Protein AF-X1TPS2-F1 (afdb_monomer)

Foldseek 3Di:
DWDDDPVDIDDDDDPPAAEDEDEDPAQDAWDDDVVNLVVVQDQHKYKYWHGVVDPDIDIWIWGHDRSDTDTDDPVVPPD

Structure (mmCIF, N/CA/C/O backbone):
data_AF-X1TPS2-F1
#
_entry.id   AF-X1TPS2-F1
#
loop_
_atom_site.group_PDB
_atom_site.id
_atom_site.type_symbol
_atom_site.label_atom_id
_atom_site.label_alt_id
_atom_site.label_comp_id
_atom_site.label_asym_id
_atom_site.label_entity_id
_atom_site.label_seq_id
_atom_site.pdbx_PDB_ins_code
_atom_site.Cartn_x
_atom_site.Cartn_y
_atom_site.Cartn_z
_atom_site.occupancy
_atom_site.B_iso_or_equiv
_atom_site.auth_seq_id
_atom_site.auth_comp_id
_atom_site.auth_asym_id
_atom_site.auth_atom_id
_atom_site.pdbx_PDB_model_num
ATOM 1 N N . SER A 1 1 ? -7.828 16.763 4.290 1.00 76.62 1 SER A N 1
ATOM 2 C CA . SER A 1 1 ? -6.742 17.736 4.030 1.00 76.62 1 SER A CA 1
ATOM 3 C C . SER A 1 1 ? -5.389 17.017 4.029 1.00 76.62 1 SER A C 1
ATOM 5 O O . SER A 1 1 ? -5.365 15.832 4.342 1.00 76.62 1 SER A O 1
ATOM 7 N N . GLN A 1 2 ? -4.285 17.658 3.622 1.00 83.19 2 GLN A N 1
ATOM 8 C CA . GLN A 1 2 ? -2.939 17.065 3.724 1.00 83.19 2 GLN A CA 1
ATOM 9 C C . GLN A 1 2 ? -1.965 18.035 4.395 1.00 83.19 2 GLN A C 1
ATOM 11 O O . GLN A 1 2 ? -2.013 19.238 4.135 1.00 83.19 2 GLN A O 1
ATOM 16 N N . SER A 1 3 ? -1.086 17.499 5.237 1.00 88.19 3 SER A N 1
ATOM 17 C CA . SER A 1 3 ? 0.031 18.206 5.866 1.00 88.19 3 SER A CA 1
ATOM 18 C C . SER A 1 3 ? 1.337 17.617 5.346 1.00 88.19 3 SER A C 1
ATOM 20 O O . SER A 1 3 ? 1.454 16.400 5.239 1.00 88.19 3 SER A O 1
ATOM 22 N N . GLN A 1 4 ? 2.309 18.457 4.993 1.00 88.69 4 GLN A N 1
ATOM 23 C CA . GLN A 1 4 ? 3.556 18.017 4.363 1.00 88.69 4 GLN A CA 1
ATOM 24 C C . GLN A 1 4 ? 4.768 18.562 5.114 1.00 88.69 4 GLN A C 1
ATOM 26 O O . GLN A 1 4 ? 4.806 19.729 5.506 1.00 88.69 4 GLN A O 1
ATOM 31 N N . THR A 1 5 ? 5.780 17.717 5.261 1.00 88.19 5 THR A N 1
ATOM 32 C CA . THR A 1 5 ? 7.150 18.095 5.605 1.00 88.19 5 THR A CA 1
ATOM 33 C C . THR A 1 5 ? 8.072 17.745 4.435 1.00 88.19 5 THR A C 1
ATOM 35 O O . THR A 1 5 ? 7.638 17.172 3.438 1.00 88.19 5 THR A O 1
ATOM 38 N N . ALA A 1 6 ? 9.364 18.059 4.544 1.00 86.06 6 ALA A N 1
ATOM 39 C CA . ALA A 1 6 ? 10.335 17.689 3.514 1.00 86.06 6 ALA A CA 1
AT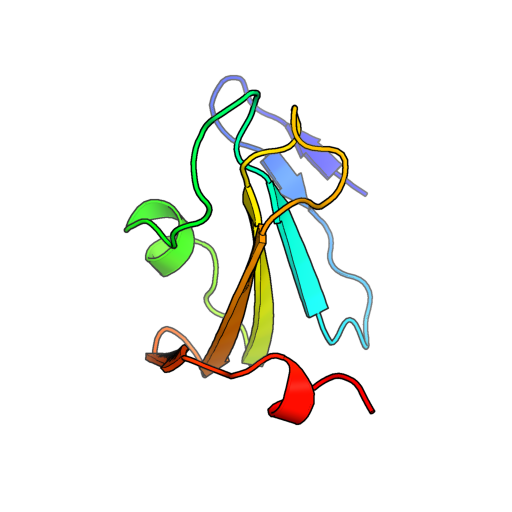OM 40 C C . ALA A 1 6 ? 10.473 16.164 3.315 1.00 86.06 6 ALA A C 1
ATOM 42 O O . ALA A 1 6 ? 10.936 15.740 2.260 1.00 86.06 6 ALA A O 1
ATOM 43 N N . ALA A 1 7 ? 10.106 15.357 4.318 1.00 81.75 7 ALA A N 1
ATOM 44 C CA . ALA A 1 7 ? 10.331 13.909 4.322 1.00 81.75 7 ALA A CA 1
ATOM 45 C C . ALA A 1 7 ? 9.063 13.075 4.562 1.00 81.75 7 ALA A C 1
ATOM 47 O O . ALA A 1 7 ? 9.131 11.852 4.509 1.00 81.75 7 ALA A O 1
ATOM 48 N N . SER A 1 8 ? 7.921 13.701 4.841 1.00 80.12 8 SER A N 1
ATOM 49 C CA . SER A 1 8 ? 6.676 12.988 5.122 1.00 80.12 8 SER A CA 1
ATOM 50 C C . SER A 1 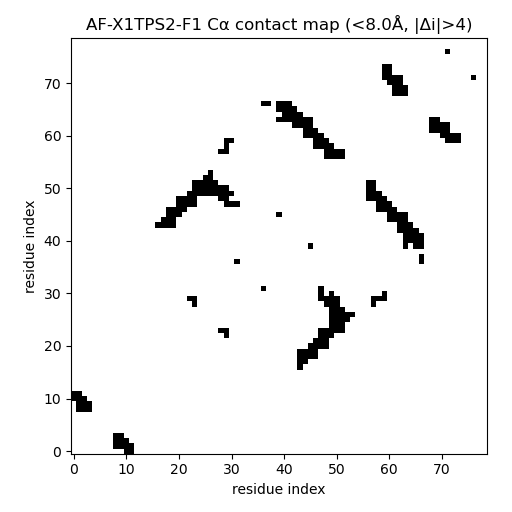8 ? 5.460 13.776 4.670 1.00 80.12 8 SER A C 1
ATOM 52 O O . SER A 1 8 ? 5.462 15.009 4.648 1.00 80.12 8 SER A O 1
ATOM 54 N N . VAL A 1 9 ? 4.396 13.052 4.347 1.00 83.12 9 VAL A N 1
ATOM 55 C CA . VAL A 1 9 ? 3.077 13.621 4.094 1.00 83.12 9 VAL A CA 1
ATOM 56 C C . VAL A 1 9 ? 2.080 12.885 4.975 1.00 83.12 9 VAL A C 1
ATOM 58 O O . VAL A 1 9 ? 2.083 11.662 5.024 1.00 83.12 9 VAL A O 1
ATOM 61 N N . THR A 1 10 ? 1.234 13.629 5.679 1.00 84.31 10 THR A N 1
ATOM 62 C CA . THR A 1 10 ? 0.132 13.082 6.470 1.00 84.31 10 THR A CA 1
ATOM 63 C C . THR A 1 10 ? -1.179 13.483 5.822 1.00 84.31 10 THR A C 1
ATOM 65 O O . THR A 1 10 ? -1.437 14.671 5.600 1.00 84.31 10 THR A O 1
ATOM 68 N N . TYR A 1 11 ? -2.019 12.494 5.546 1.00 81.69 11 TYR A N 1
ATOM 69 C CA . TYR A 1 11 ? -3.350 12.698 4.999 1.00 81.69 11 TYR A CA 1
ATOM 70 C C . TYR A 1 11 ? -4.385 12.597 6.112 1.00 81.69 11 TYR A C 1
ATOM 72 O O . TYR A 1 11 ? -4.323 11.723 6.972 1.00 81.69 11 TYR A O 1
ATOM 80 N N . GLU A 1 12 ? -5.353 13.501 6.093 1.00 84.56 12 GLU A N 1
ATOM 81 C CA . GLU A 1 12 ? -6.568 13.337 6.876 1.00 84.56 12 GLU A CA 1
ATOM 82 C C . GLU A 1 12 ? -7.504 12.398 6.115 1.00 84.56 12 GLU A C 1
ATOM 84 O O . GLU A 1 12 ? -8.009 12.741 5.040 1.00 84.56 12 GLU A O 1
ATOM 89 N N . THR A 1 13 ? -7.726 11.218 6.680 1.00 82.12 13 THR A N 1
ATOM 90 C CA . THR A 1 13 ? -8.656 10.225 6.152 1.00 82.12 13 THR A CA 1
ATOM 91 C C . THR A 1 13 ? -10.082 10.573 6.569 1.00 82.12 13 THR A C 1
ATOM 93 O O . THR A 1 13 ? -10.355 10.844 7.739 1.00 82.12 13 THR A O 1
ATOM 96 N N . LEU A 1 14 ? -11.010 10.576 5.611 1.00 85.88 14 LEU A N 1
ATOM 97 C CA . LEU A 1 14 ? -12.415 10.853 5.899 1.00 85.88 14 LEU A CA 1
ATOM 98 C C . LEU A 1 14 ? -13.057 9.683 6.666 1.00 85.88 14 LEU A C 1
ATOM 100 O O . LEU A 1 14 ? -12.695 8.523 6.446 1.00 85.88 14 LEU A O 1
ATOM 104 N N . PRO A 1 15 ? -14.055 9.948 7.530 1.00 85.94 15 PRO A N 1
ATOM 105 C CA . PRO A 1 15 ? -14.851 8.885 8.128 1.00 85.94 15 PRO A CA 1
ATOM 106 C C . PRO A 1 15 ? -15.476 7.996 7.046 1.00 85.94 15 PRO A C 1
ATOM 108 O O . PRO A 1 15 ? -16.115 8.494 6.120 1.00 85.94 15 PRO A O 1
ATOM 111 N N . GLY A 1 16 ? -15.306 6.680 7.174 1.00 87.19 16 GLY A N 1
ATOM 112 C CA . GLY A 1 16 ? -15.822 5.709 6.206 1.00 87.19 16 GLY A CA 1
ATOM 113 C C . GLY A 1 16 ? -14.908 5.436 5.009 1.00 87.19 16 GLY A C 1
ATOM 114 O O . GLY A 1 16 ? -15.322 4.705 4.114 1.00 87.19 16 GLY A O 1
ATOM 115 N N . THR A 1 17 ? -13.678 5.965 4.976 1.00 90.44 17 THR A N 1
ATOM 116 C CA . THR A 1 17 ? -12.665 5.468 4.034 1.00 90.44 17 THR A CA 1
ATOM 117 C C . THR A 1 17 ? -12.414 3.983 4.287 1.00 90.44 17 THR A C 1
ATOM 119 O O . THR A 1 17 ? -12.109 3.579 5.406 1.00 90.44 17 THR A O 1
ATOM 122 N N . VAL A 1 18 ? -12.549 3.177 3.233 1.00 93.38 18 VAL A N 1
ATOM 123 C CA . VAL A 1 18 ? -12.366 1.716 3.280 1.00 93.38 18 VAL A CA 1
ATOM 124 C C . VAL A 1 18 ? -11.110 1.241 2.554 1.00 93.38 18 VAL A C 1
ATOM 126 O O . VAL A 1 18 ? -10.708 0.097 2.743 1.00 93.38 18 VAL A O 1
ATOM 129 N N . LEU A 1 19 ? -10.515 2.098 1.720 1.00 94.69 19 LEU A N 1
ATOM 130 C CA . LEU A 1 19 ? -9.368 1.783 0.878 1.00 94.69 19 LEU A CA 1
ATOM 131 C C . LEU A 1 19 ? -8.440 2.995 0.784 1.00 94.69 19 LEU A C 1
ATOM 133 O O . LEU A 1 19 ? -8.884 4.078 0.400 1.00 94.69 19 LEU A O 1
ATOM 137 N N . ASP A 1 20 ? -7.167 2.777 1.093 1.00 94.06 20 ASP A N 1
ATOM 138 C CA . ASP A 1 20 ? -6.075 3.710 0.826 1.00 94.06 20 ASP A CA 1
ATOM 139 C C . ASP A 1 20 ? -5.203 3.171 -0.318 1.00 94.06 20 ASP A C 1
ATOM 141 O O . ASP A 1 20 ? -4.977 1.962 -0.427 1.00 94.06 20 ASP A O 1
ATOM 145 N N . ILE A 1 21 ? -4.767 4.058 -1.211 1.00 94.44 21 ILE A N 1
ATOM 146 C CA . ILE A 1 21 ? -4.031 3.695 -2.423 1.00 94.44 21 ILE A CA 1
ATOM 147 C C . ILE A 1 21 ? -2.842 4.627 -2.598 1.00 94.44 21 ILE A C 1
ATOM 149 O O . ILE A 1 21 ? -3.005 5.840 -2.734 1.00 94.44 21 ILE A O 1
ATOM 153 N N . HIS A 1 22 ? -1.657 4.041 -2.736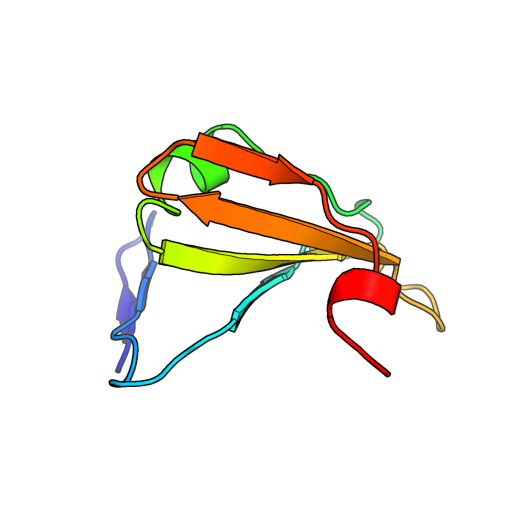 1.00 94.25 22 HIS A N 1
ATOM 154 C CA . HIS A 1 22 ? -0.469 4.752 -3.186 1.00 94.25 22 HIS A CA 1
ATOM 155 C C . HIS A 1 22 ? 0.131 4.086 -4.432 1.00 94.25 22 HIS A C 1
ATOM 157 O O . HIS A 1 22 ? -0.342 3.055 -4.922 1.00 94.25 22 HIS A O 1
ATOM 163 N N . SER A 1 23 ? 1.161 4.707 -5.010 1.00 95.31 23 SER A N 1
ATOM 164 C CA . SER A 1 23 ? 1.777 4.196 -6.234 1.00 95.31 23 SER A CA 1
ATOM 165 C C . SER A 1 23 ? 3.290 4.321 -6.246 1.00 95.31 23 SER A C 1
ATOM 167 O O . SER A 1 23 ? 3.838 5.321 -5.782 1.00 95.31 23 SER A O 1
ATOM 169 N N . HIS A 1 24 ? 3.954 3.363 -6.884 1.00 95.44 24 HIS A N 1
ATOM 170 C CA . HIS A 1 24 ? 5.367 3.446 -7.213 1.00 95.44 24 HIS A CA 1
ATOM 171 C C . HIS A 1 24 ? 5.584 4.124 -8.564 1.00 95.44 24 HIS A C 1
ATOM 173 O O . HIS A 1 24 ? 4.922 3.839 -9.564 1.00 95.44 24 HIS A O 1
ATOM 179 N N . THR A 1 25 ? 6.544 5.043 -8.599 1.00 92.62 25 THR A N 1
ATOM 180 C CA . THR A 1 25 ? 6.775 5.895 -9.766 1.00 92.62 25 THR A CA 1
ATOM 181 C C . THR A 1 25 ? 7.385 5.127 -10.946 1.00 92.62 25 THR A C 1
ATOM 183 O O . THR A 1 25 ? 8.184 4.200 -10.801 1.00 92.62 25 THR A O 1
ATOM 186 N N . GLY A 1 26 ? 7.032 5.541 -12.166 1.00 91.44 26 GLY A N 1
ATOM 187 C CA . GLY A 1 26 ? 7.652 5.040 -13.392 1.00 91.44 26 GLY A CA 1
ATOM 188 C C . GLY A 1 26 ? 7.379 3.557 -13.675 1.00 91.44 26 GLY A C 1
ATOM 189 O O . GLY A 1 26 ? 6.234 3.146 -13.830 1.00 91.44 26 GLY A O 1
ATOM 190 N N . GLY A 1 27 ? 8.450 2.780 -13.856 1.00 93.00 27 GLY A N 1
ATOM 191 C CA . GLY A 1 27 ? 8.400 1.347 -14.184 1.00 93.00 27 GLY A CA 1
ATOM 192 C C . GLY A 1 27 ? 8.635 0.431 -12.982 1.00 93.00 27 GLY A C 1
ATOM 193 O O . GLY A 1 27 ? 9.047 -0.705 -13.174 1.00 93.00 27 GLY A O 1
ATOM 194 N N . MET A 1 28 ? 8.476 0.943 -11.760 1.00 95.94 28 MET A N 1
ATOM 195 C CA . MET A 1 28 ? 8.697 0.167 -10.542 1.00 95.94 28 MET A CA 1
ATOM 196 C C . MET A 1 28 ? 7.514 -0.772 -10.280 1.00 95.94 28 MET A C 1
ATOM 198 O O . MET A 1 28 ? 6.375 -0.298 -10.305 1.00 95.94 28 MET A O 1
ATOM 202 N N . PRO A 1 29 ? 7.739 -2.069 -10.004 1.00 96.31 29 PRO A N 1
ATOM 203 C CA . PRO A 1 29 ? 6.655 -2.982 -9.669 1.00 96.31 29 PRO A CA 1
ATOM 204 C C . PRO A 1 29 ? 5.999 -2.605 -8.328 1.00 96.31 29 PRO A C 1
ATOM 206 O O . PRO A 1 29 ? 6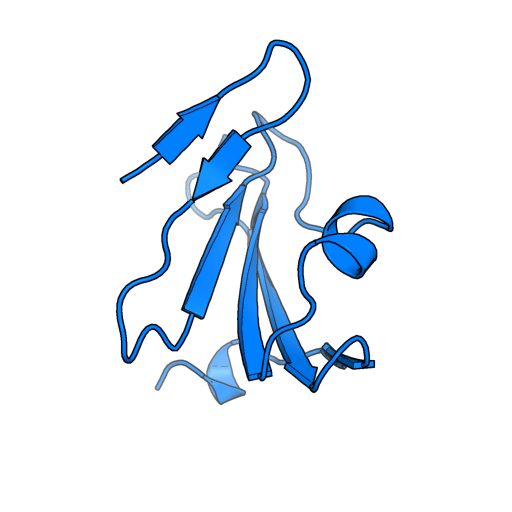.667 -2.046 -7.444 1.00 96.31 29 PRO A O 1
ATOM 209 N N . PRO A 1 30 ? 4.699 -2.902 -8.164 1.00 97.19 30 PRO A N 1
ATOM 210 C CA . PRO A 1 30 ? 4.036 -2.752 -6.875 1.00 97.19 30 PRO A CA 1
ATOM 211 C C . PRO A 1 30 ? 4.658 -3.720 -5.867 1.00 97.19 30 PRO A C 1
ATOM 213 O O . PRO A 1 30 ? 5.006 -4.839 -6.231 1.00 97.19 30 PRO A O 1
ATOM 216 N N . HIS A 1 31 ? 4.843 -3.256 -4.639 1.00 97.00 31 HIS A N 1
ATOM 217 C CA . HIS A 1 31 ? 5.162 -4.083 -3.479 1.00 97.00 31 HIS A CA 1
ATOM 218 C C . HIS A 1 31 ? 4.915 -3.256 -2.220 1.00 97.00 31 HIS A C 1
ATOM 220 O O . HIS A 1 31 ? 5.080 -2.040 -2.259 1.00 97.00 31 HIS A O 1
ATOM 226 N N . PHE A 1 32 ? 4.565 -3.907 -1.117 1.00 97.75 32 PHE A N 1
ATOM 227 C CA . PHE A 1 32 ? 4.542 -3.253 0.189 1.00 97.75 32 PHE A CA 1
ATOM 228 C C . PHE A 1 32 ? 5.936 -3.289 0.821 1.00 97.75 32 PHE A C 1
ATOM 230 O O . PHE A 1 32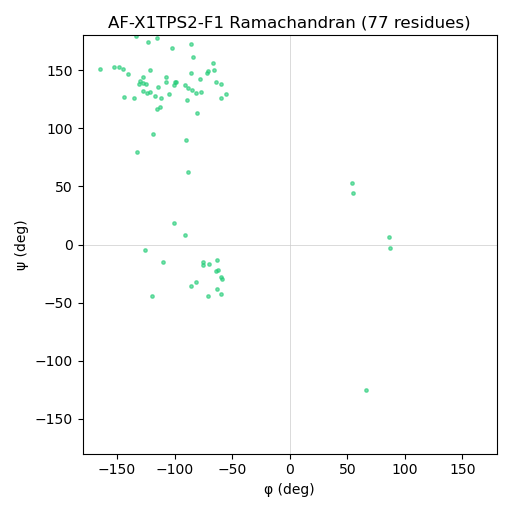 ? 6.616 -4.320 0.813 1.00 97.75 32 PHE A O 1
ATOM 237 N N . SER A 1 33 ? 6.374 -2.149 1.336 1.00 95.62 33 SER A N 1
ATOM 238 C CA . SER A 1 33 ? 7.647 -1.944 2.016 1.00 95.62 33 SER A CA 1
ATOM 239 C C . SER A 1 33 ? 7.469 -1.895 3.535 1.00 95.62 33 SER A C 1
ATOM 241 O O . SER A 1 33 ? 6.366 -1.747 4.054 1.00 95.62 33 SER A O 1
ATOM 243 N N . GLY A 1 34 ? 8.582 -1.936 4.271 1.00 96.69 34 GLY A N 1
ATOM 244 C CA . GLY A 1 34 ? 8.545 -1.750 5.724 1.00 96.69 34 GLY A CA 1
ATOM 245 C C . GLY A 1 34 ? 8.066 -0.357 6.159 1.00 96.69 34 GLY A C 1
ATOM 246 O O . GLY A 1 34 ? 7.594 -0.213 7.278 1.00 96.69 34 GLY A O 1
ATOM 247 N N . ILE A 1 35 ? 8.170 0.668 5.302 1.00 94.06 35 ILE A N 1
ATOM 248 C CA . ILE A 1 35 ? 7.609 1.999 5.598 1.00 94.06 35 ILE A CA 1
ATOM 249 C C . ILE A 1 35 ? 6.083 1.928 5.534 1.00 94.06 35 ILE A C 1
ATOM 251 O O . ILE A 1 35 ? 5.422 2.380 6.464 1.00 94.06 35 ILE A O 1
ATOM 255 N N . ASP A 1 36 ? 5.539 1.265 4.511 1.00 95.62 36 ASP A N 1
ATOM 256 C CA . ASP A 1 36 ? 4.096 1.030 4.402 1.00 95.62 36 ASP A CA 1
ATOM 257 C C . ASP A 1 36 ? 3.599 0.235 5.614 1.00 95.62 36 ASP A C 1
ATOM 259 O O . ASP A 1 36 ? 2.602 0.591 6.229 1.00 95.62 36 ASP A O 1
ATOM 263 N N . ASP A 1 37 ? 4.345 -0.789 6.042 1.00 96.81 37 ASP A N 1
ATOM 264 C CA . ASP A 1 37 ? 4.023 -1.561 7.249 1.00 96.81 37 ASP A CA 1
ATOM 265 C C . ASP A 1 37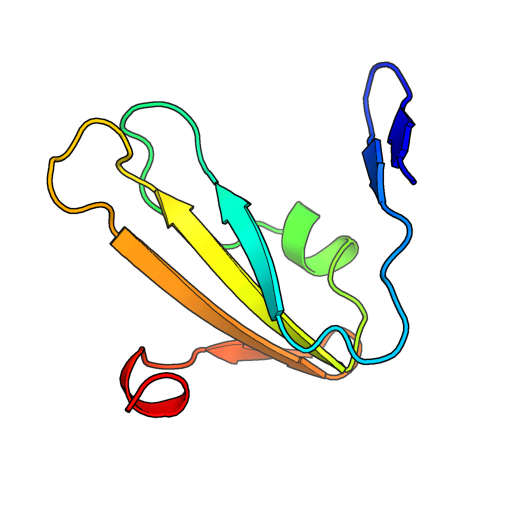 ? 3.989 -0.722 8.528 1.00 96.81 37 ASP A C 1
ATOM 267 O O . ASP A 1 37 ? 3.293 -1.101 9.467 1.00 96.81 37 ASP A O 1
ATOM 271 N N . HIS A 1 38 ? 4.739 0.379 8.598 1.00 94.81 38 HIS A N 1
ATOM 272 C CA . HIS A 1 38 ? 4.745 1.291 9.741 1.00 94.81 38 HIS A CA 1
ATOM 273 C C . HIS A 1 38 ? 3.635 2.343 9.660 1.00 94.81 38 HIS A C 1
ATOM 275 O O . HIS A 1 38 ? 3.049 2.676 10.691 1.00 94.81 38 HIS A O 1
ATOM 281 N N . ASP A 1 39 ? 3.307 2.824 8.463 1.00 91.62 39 ASP A N 1
ATOM 282 C CA . ASP A 1 39 ? 2.296 3.865 8.258 1.00 91.62 39 ASP A CA 1
ATOM 283 C C . ASP A 1 39 ? 0.862 3.289 8.263 1.00 91.62 39 ASP A C 1
ATOM 285 O O . ASP A 1 39 ? -0.082 3.916 8.753 1.00 91.62 39 ASP A O 1
ATOM 289 N N . GLU A 1 40 ? 0.683 2.051 7.797 1.00 93.88 40 GLU A N 1
ATOM 290 C CA . GLU A 1 40 ? -0.618 1.413 7.564 1.00 93.88 40 GLU A CA 1
ATOM 291 C C . GLU A 1 40 ? -1.174 0.680 8.810 1.00 93.88 40 GLU A C 1
ATOM 293 O O . GLU A 1 40 ? -1.389 -0.532 8.820 1.00 93.88 40 GLU A O 1
ATOM 298 N N . GLN A 1 41 ? -1.430 1.417 9.899 1.00 93.56 41 GLN A N 1
ATOM 299 C CA . GLN A 1 41 ? -1.866 0.850 11.196 1.00 93.56 41 GLN A CA 1
ATOM 300 C C . GLN A 1 41 ? -3.393 0.740 11.394 1.00 93.56 41 GLN A C 1
ATOM 302 O O . GLN A 1 41 ? -3.864 0.473 12.503 1.00 93.56 41 GLN A O 1
ATOM 307 N N . GLY A 1 42 ? -4.196 0.990 10.362 1.00 91.38 42 GLY A N 1
ATOM 308 C CA . GLY A 1 42 ? -5.658 0.994 10.455 1.00 91.38 42 GLY A CA 1
ATOM 309 C C . GLY A 1 42 ? -6.298 -0.386 10.280 1.00 91.38 42 GLY A C 1
ATOM 310 O O . GLY A 1 42 ? -5.645 -1.359 9.906 1.00 91.38 42 GLY A O 1
ATOM 311 N N . PHE A 1 43 ? -7.614 -0.457 10.509 1.00 94.00 43 PHE A N 1
ATOM 312 C CA . PHE A 1 43 ? -8.450 -1.499 9.908 1.00 94.00 43 PHE A CA 1
ATOM 313 C C . PHE A 1 43 ? -8.966 -0.976 8.564 1.00 94.00 43 PHE A C 1
ATOM 315 O O . PHE A 1 43 ? -9.972 -0.269 8.514 1.00 94.00 43 PHE A O 1
ATOM 322 N N . CYS A 1 44 ? -8.208 -1.231 7.500 1.00 95.06 44 CYS A N 1
ATOM 323 C CA . CYS A 1 44 ? -8.404 -0.628 6.182 1.00 95.06 44 CYS A CA 1
ATOM 324 C C . CYS A 1 44 ? -7.878 -1.567 5.091 1.00 95.06 44 CYS A C 1
ATOM 326 O O . CYS A 1 44 ? -6.971 -2.367 5.337 1.00 95.06 44 CYS A O 1
ATOM 328 N N . LEU A 1 45 ? -8.431 -1.474 3.882 1.00 97.25 45 LEU A N 1
ATOM 329 C CA . LEU A 1 45 ? -7.777 -2.040 2.708 1.00 97.25 45 LEU A CA 1
ATOM 330 C C . LEU A 1 45 ? -6.654 -1.102 2.269 1.00 97.25 45 LEU A C 1
ATOM 332 O O . LEU A 1 45 ? -6.808 0.120 2.295 1.00 97.25 45 LEU A O 1
ATOM 336 N N . TYR A 1 46 ? -5.555 -1.688 1.820 1.00 97.25 46 TYR A N 1
ATOM 337 C CA . TYR A 1 46 ? -4.415 -0.971 1.270 1.00 97.25 46 TYR A CA 1
ATOM 338 C C . TYR A 1 46 ? -4.104 -1.513 -0.119 1.00 97.25 46 TYR A C 1
ATOM 340 O O . TYR A 1 46 ? -4.150 -2.728 -0.348 1.00 97.25 46 TYR A O 1
ATOM 348 N N . ALA A 1 47 ? -3.800 -0.612 -1.048 1.00 97.50 47 ALA A N 1
ATOM 349 C CA . ALA A 1 47 ? -3.380 -0.957 -2.394 1.00 97.50 47 ALA A CA 1
ATOM 350 C C . ALA A 1 47 ? -2.121 -0.192 -2.796 1.00 97.50 47 ALA A C 1
ATOM 352 O O . ALA A 1 47 ? -2.024 1.021 -2.609 1.00 97.50 47 ALA A O 1
ATOM 353 N N . VAL A 1 48 ? -1.205 -0.895 -3.454 1.00 97.75 48 VAL A N 1
ATOM 354 C CA . VAL A 1 48 ? -0.056 -0.284 -4.121 1.00 97.75 48 VAL A CA 1
ATOM 355 C C . VAL A 1 48 ? -0.134 -0.555 -5.615 1.00 97.75 48 VAL A C 1
ATOM 357 O O . VAL A 1 48 ? -0.299 -1.694 -6.063 1.00 97.75 48 VAL A O 1
ATOM 360 N N . VAL A 1 49 ? -0.030 0.514 -6.402 1.00 96.94 49 VAL A N 1
ATOM 361 C CA . VAL A 1 49 ? -0.034 0.451 -7.866 1.00 96.94 49 VAL A CA 1
ATOM 362 C C . VAL A 1 49 ? 1.378 0.665 -8.395 1.00 96.94 49 VAL A C 1
ATOM 364 O O . VAL A 1 49 ? 2.037 1.644 -8.057 1.00 96.94 49 VAL A O 1
ATOM 367 N N . GLY A 1 50 ? 1.845 -0.215 -9.272 1.00 96.94 50 GLY A N 1
ATOM 368 C CA . GLY A 1 50 ? 3.148 -0.085 -9.916 1.00 96.94 50 GLY A CA 1
ATOM 369 C C . GLY A 1 50 ? 3.092 -0.322 -11.419 1.00 96.94 50 GLY A C 1
ATOM 370 O O . GLY A 1 50 ? 2.045 -0.615 -12.001 1.00 96.94 50 GLY A O 1
ATOM 371 N N . ASN A 1 51 ? 4.254 -0.201 -12.055 1.00 95.94 51 ASN A N 1
ATOM 372 C CA . ASN A 1 51 ? 4.440 -0.275 -13.500 1.00 95.94 51 ASN A CA 1
ATOM 373 C C . ASN A 1 51 ? 3.549 0.722 -14.257 1.00 95.94 51 ASN A C 1
ATOM 375 O O . ASN A 1 51 ? 2.963 0.391 -15.285 1.00 95.94 51 ASN A O 1
ATOM 379 N N . LEU A 1 52 ? 3.471 1.961 -13.766 1.00 95.00 52 LEU A N 1
ATOM 380 C CA . LEU A 1 52 ? 2.607 3.022 -14.300 1.00 95.00 52 LEU A CA 1
ATOM 381 C C . LEU A 1 52 ? 2.934 3.444 -15.743 1.00 95.00 52 LEU A C 1
ATOM 383 O O . LEU A 1 52 ? 2.143 4.134 -16.378 1.00 95.00 52 LEU A O 1
ATOM 387 N N . ARG A 1 53 ? 4.096 3.049 -16.280 1.00 93.62 53 ARG A N 1
ATOM 388 C CA . ARG A 1 53 ? 4.429 3.223 -17.707 1.00 93.62 53 ARG A CA 1
ATOM 389 C C . ARG A 1 53 ? 3.704 2.236 -18.627 1.00 93.62 53 ARG A C 1
ATOM 391 O O . ARG A 1 53 ? 3.702 2.442 -19.838 1.00 93.62 53 ARG A O 1
ATOM 398 N N . ASN A 1 54 ? 3.120 1.175 -18.079 1.00 92.00 54 ASN A N 1
ATOM 399 C CA . ASN A 1 54 ? 2.377 0.187 -18.848 1.00 92.00 54 ASN A CA 1
ATOM 400 C C . ASN A 1 54 ? 0.926 0.643 -19.028 1.00 92.00 54 ASN A C 1
ATOM 402 O O . ASN A 1 54 ? 0.338 1.235 -18.129 1.00 92.00 54 ASN A O 1
ATOM 406 N N . LEU A 1 55 ? 0.317 0.281 -20.163 1.00 90.50 55 LEU A N 1
ATOM 407 C CA . LEU A 1 55 ? -1.119 0.501 -20.403 1.00 90.50 55 LEU A CA 1
ATOM 408 C C . LEU A 1 55 ? -2.000 -0.193 -19.352 1.00 90.50 55 LEU A C 1
ATOM 410 O O . LEU A 1 55 ? -3.093 0.277 -19.050 1.00 90.50 55 LEU A O 1
ATOM 414 N N . CYS A 1 56 ? -1.512 -1.303 -18.797 1.00 90.62 56 CYS A N 1
ATOM 415 C CA . CYS A 1 56 ? -2.148 -2.033 -17.709 1.00 90.62 56 CYS A CA 1
ATOM 416 C C . CYS A 1 56 ? -1.202 -2.037 -16.497 1.00 90.62 56 CYS A C 1
ATOM 418 O O . CYS A 1 56 ? -0.294 -2.876 -16.449 1.00 90.62 56 CYS A O 1
ATOM 420 N N . PRO A 1 57 ? -1.358 -1.100 -15.544 1.00 90.88 57 PRO A N 1
ATOM 421 C CA . PRO A 1 57 ? -0.580 -1.114 -14.313 1.00 90.88 57 PRO A CA 1
ATOM 422 C C . PRO A 1 57 ? -0.946 -2.330 -13.452 1.00 90.88 57 PRO A C 1
ATOM 424 O O . PRO A 1 57 ? -2.028 -2.912 -13.578 1.00 90.88 57 PRO A O 1
ATOM 427 N N . ILE A 1 58 ? -0.025 -2.733 -12.581 1.00 95.06 58 ILE A N 1
ATOM 428 C CA . ILE A 1 58 ? -0.219 -3.868 -11.670 1.00 95.06 58 ILE A CA 1
ATOM 429 C C . ILE A 1 58 ? -0.594 -3.318 -10.298 1.00 95.06 58 ILE A C 1
ATOM 431 O O . ILE A 1 58 ? -0.028 -2.319 -9.861 1.00 95.06 58 ILE A O 1
ATOM 435 N N . VAL A 1 59 ? -1.538 -3.981 -9.634 1.00 95.44 59 VAL A N 1
ATOM 436 C CA . VAL A 1 59 ? -2.015 -3.627 -8.295 1.00 95.44 59 VAL A CA 1
ATOM 437 C C . VAL A 1 59 ? -1.793 -4.815 -7.369 1.00 95.44 59 VAL A C 1
ATOM 439 O O . VAL A 1 59 ? -2.184 -5.932 -7.724 1.00 95.44 59 VAL A O 1
ATOM 442 N N . GLU A 1 60 ? -1.206 -4.558 -6.204 1.00 97.56 60 GLU A N 1
ATOM 443 C CA . GLU A 1 60 ? -1.213 -5.469 -5.057 1.00 97.56 60 GLU A CA 1
ATOM 444 C C . GLU A 1 60 ? -2.143 -4.930 -3.973 1.00 97.56 60 GLU A C 1
ATOM 446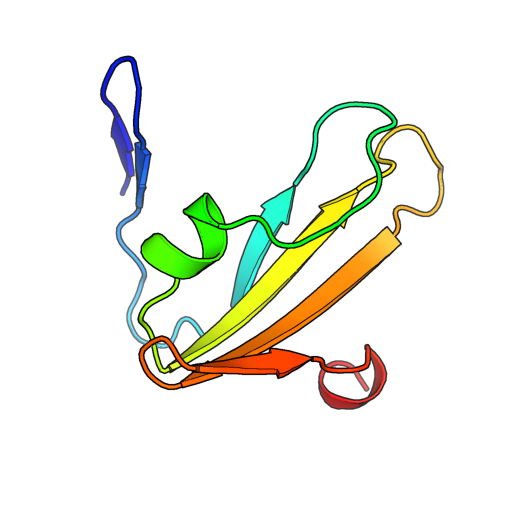 O O . GLU A 1 60 ? -2.260 -3.717 -3.794 1.00 97.56 60 GLU A O 1
ATOM 451 N N . LEU A 1 61 ? -2.825 -5.841 -3.278 1.00 98.19 61 LEU A N 1
ATOM 452 C CA . LEU A 1 61 ? -3.838 -5.535 -2.274 1.00 98.19 61 LEU A CA 1
ATOM 453 C C . LEU A 1 61 ? -3.524 -6.269 -0.976 1.00 98.19 61 LEU A C 1
ATOM 455 O O . LEU A 1 61 ? -3.090 -7.424 -0.990 1.00 98.19 61 LEU A O 1
ATOM 459 N N . ARG A 1 62 ? -3.819 -5.622 0.149 1.00 98.25 62 ARG A N 1
ATOM 460 C CA . ARG A 1 62 ? -3.828 -6.263 1.463 1.00 98.25 62 ARG A CA 1
ATOM 461 C C . ARG A 1 62 ? -4.915 -5.690 2.359 1.00 98.25 62 ARG A C 1
ATOM 463 O O . ARG A 1 62 ? -5.279 -4.523 2.242 1.00 98.25 62 ARG A O 1
ATOM 470 N N . LEU A 1 63 ? -5.408 -6.513 3.275 1.00 97.94 63 LEU A N 1
ATOM 471 C CA . LEU A 1 63 ? -6.179 -6.056 4.425 1.00 97.94 63 LEU A CA 1
ATOM 472 C C . LEU A 1 63 ? -5.213 -5.767 5.571 1.00 97.94 63 LEU A C 1
ATOM 474 O O . LEU A 1 63 ? -4.460 -6.657 5.972 1.00 97.94 63 LEU A O 1
ATOM 478 N N . GLY A 1 64 ? -5.258 -4.551 6.107 1.00 97.38 64 GLY A N 1
ATOM 479 C CA . 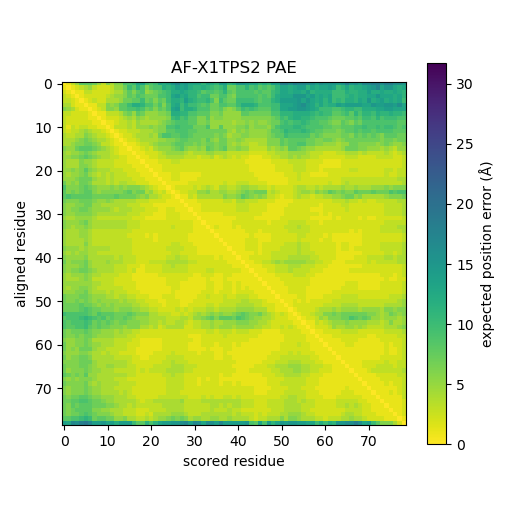GLY A 1 64 ? -4.612 -4.215 7.368 1.00 97.38 64 GLY A CA 1
ATOM 480 C C . GLY A 1 64 ? -5.561 -4.409 8.544 1.00 97.38 64 GLY A C 1
ATOM 481 O O . GLY A 1 64 ? -6.738 -4.050 8.485 1.00 97.38 64 GLY A O 1
ATOM 482 N N . ILE A 1 65 ? -5.040 -4.994 9.617 1.00 96.44 65 ILE A N 1
ATOM 483 C CA . ILE A 1 65 ? -5.718 -5.190 10.896 1.00 96.44 65 ILE A CA 1
ATOM 484 C C . ILE A 1 65 ? -4.750 -4.747 11.992 1.00 96.44 65 ILE A C 1
ATOM 486 O O . ILE A 1 65 ? -4.086 -5.573 12.613 1.00 96.44 65 ILE A O 1
ATOM 490 N N . TYR A 1 66 ? -4.646 -3.435 12.210 1.00 95.06 66 TYR A N 1
ATOM 491 C CA . TYR A 1 66 ? -3.845 -2.857 13.298 1.00 95.06 66 TYR A CA 1
ATOM 492 C C . TYR A 1 66 ? -2.378 -3.334 13.306 1.00 95.06 66 TYR A C 1
ATOM 494 O O . TYR A 1 66 ? -1.893 -3.865 14.307 1.00 95.06 66 TYR A O 1
ATOM 502 N N . GLY A 1 67 ? -1.694 -3.188 12.166 1.00 94.81 67 GLY A N 1
ATOM 503 C CA . GLY A 1 67 ? -0.288 -3.582 11.981 1.00 94.81 67 GLY A CA 1
ATOM 504 C C . GLY A 1 67 ? -0.072 -5.042 11.561 1.00 94.81 67 GLY A C 1
ATOM 505 O O . GLY A 1 67 ? 1.058 -5.449 11.303 1.00 94.81 67 GLY A O 1
ATOM 506 N N . TYR A 1 68 ? -1.141 -5.838 11.457 1.00 97.38 68 TYR A N 1
ATOM 507 C CA . TYR A 1 68 ? -1.113 -7.148 10.805 1.00 97.38 68 TYR A CA 1
ATOM 508 C C . TYR A 1 68 ? -1.645 -7.038 9.382 1.00 97.38 68 TYR A C 1
ATOM 510 O O . TYR A 1 68 ? -2.652 -6.371 9.148 1.00 97.38 68 TYR A O 1
ATOM 518 N N . PHE A 1 69 ? -1.012 -7.742 8.446 1.00 98.19 69 PHE A N 1
ATOM 519 C CA . PHE A 1 69 ? -1.344 -7.647 7.029 1.00 98.19 69 PHE A CA 1
ATOM 520 C C . PHE A 1 69 ? -1.686 -9.009 6.436 1.00 98.19 69 PHE A C 1
ATOM 522 O O . PHE A 1 69 ? -0.937 -9.975 6.585 1.00 98.19 69 PHE A O 1
ATOM 529 N N . MET A 1 70 ? -2.811 -9.069 5.726 1.00 97.94 70 MET A N 1
ATOM 530 C CA . MET A 1 70 ? -3.230 -10.237 4.960 1.00 97.94 70 MET A CA 1
ATOM 531 C C . MET A 1 70 ? -3.244 -9.889 3.467 1.00 97.94 70 MET A C 1
ATOM 533 O O . MET A 1 70 ? -4.035 -9.032 3.070 1.00 97.94 70 MET A O 1
ATOM 537 N N . PRO A 1 71 ? -2.413 -10.537 2.628 1.00 97.75 71 PRO A N 1
ATOM 538 C CA . PRO A 1 71 ? -2.468 -10.355 1.181 1.00 97.75 71 PRO A CA 1
ATOM 539 C C . PRO A 1 71 ? -3.839 -10.749 0.632 1.00 97.75 71 PRO A C 1
ATOM 541 O O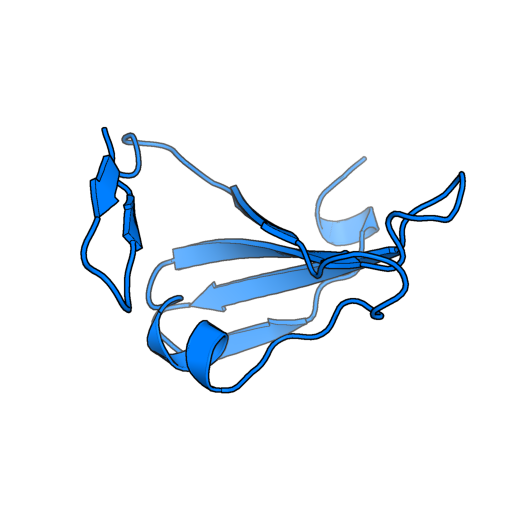 . PRO A 1 71 ? -4.391 -11.779 1.025 1.00 97.75 71 PRO A O 1
ATOM 544 N N . LEU A 1 72 ? -4.357 -9.952 -0.299 1.00 97.50 72 LEU A N 1
ATOM 545 C CA . LEU A 1 72 ? -5.634 -10.191 -0.963 1.00 97.50 72 LEU A CA 1
ATOM 546 C C . LEU A 1 72 ? -5.450 -10.299 -2.471 1.00 97.50 72 LEU A C 1
ATOM 548 O O . LEU A 1 72 ? -4.573 -9.670 -3.070 1.00 97.50 72 LEU A O 1
ATOM 552 N N . LYS A 1 73 ? -6.322 -11.080 -3.100 1.00 95.44 73 LYS A N 1
ATOM 553 C CA . LYS A 1 73 ? -6.504 -11.058 -4.545 1.00 95.44 73 LYS A CA 1
ATOM 554 C C . LYS A 1 73 ? -7.474 -9.944 -4.921 1.00 95.44 73 LYS A C 1
ATOM 556 O O . LYS A 1 73 ? -8.250 -9.453 -4.107 1.00 95.44 73 LYS A O 1
ATOM 561 N N . LYS A 1 74 ? -7.449 -9.550 -6.191 1.00 91.00 74 LYS A N 1
ATOM 562 C CA . LYS A 1 74 ? -8.307 -8.474 -6.711 1.00 91.00 74 LYS A CA 1
ATOM 563 C C . LYS A 1 74 ? -9.777 -8.857 -6.609 1.00 91.00 74 LYS A C 1
ATOM 565 O O . LYS A 1 74 ? -10.605 -8.029 -6.255 1.00 91.00 74 LYS A O 1
ATOM 570 N N . GLU A 1 75 ? -10.053 -10.129 -6.861 1.00 94.00 75 GLU A N 1
ATOM 571 C CA . GLU A 1 75 ? -11.381 -10.730 -6.845 1.00 94.00 75 GLU A CA 1
ATOM 572 C C . GLU A 1 75 ? -11.964 -10.829 -5.425 1.00 94.00 75 GLU A C 1
ATOM 574 O O . GLU A 1 75 ? -13.172 -10.982 -5.277 1.00 94.00 75 GLU A O 1
ATOM 579 N N . ASP A 1 76 ? -11.133 -10.705 -4.381 1.00 93.94 76 ASP A N 1
ATOM 580 C CA . ASP A 1 76 ? -11.602 -10.648 -2.990 1.00 93.94 76 ASP A CA 1
ATOM 581 C C . ASP A 1 76 ? -12.231 -9.278 -2.652 1.00 93.94 76 ASP A C 1
ATOM 583 O O . ASP A 1 76 ? -12.944 -9.156 -1.657 1.00 93.94 76 ASP A O 1
ATOM 587 N N . VAL A 1 77 ? -11.964 -8.242 -3.463 1.00 91.81 77 VAL A N 1
ATOM 588 C CA . VAL A 1 77 ? -12.372 -6.846 -3.211 1.00 91.81 77 VAL A CA 1
ATOM 589 C C . VAL A 1 77 ? -13.289 -6.302 -4.308 1.00 91.81 77 VAL A C 1
ATOM 591 O O . VAL A 1 77 ? -14.284 -5.642 -4.011 1.00 91.81 77 VAL A O 1
ATOM 594 N N . PHE A 1 78 ? -12.952 -6.552 -5.573 1.00 88.00 78 PHE A N 1
ATOM 595 C CA . PHE A 1 78 ? -13.640 -6.000 -6.735 1.00 88.00 78 PHE A CA 1
ATOM 596 C C . PHE A 1 78 ? -14.361 -7.119 -7.496 1.00 88.00 78 PHE A C 1
ATOM 598 O O . PHE A 1 78 ? -13.721 -8.049 -7.991 1.00 88.00 78 PHE A O 1
ATOM 605 N N . VAL A 1 79 ? -15.690 -6.999 -7.576 1.00 76.00 79 VAL A N 1
ATOM 606 C CA . VAL A 1 79 ? -16.620 -7.872 -8.317 1.00 76.00 79 VAL A CA 1
ATOM 607 C C . VAL A 1 79 ? -17.183 -7.178 -9.546 1.00 76.00 79 VAL A C 1
ATOM 609 O O . VAL A 1 79 ? -17.440 -5.955 -9.466 1.00 76.00 79 VAL A O 1
#

Organism: NCBI:txid412755

Nearest PDB structures (foldseek):
  2kks-assembly1_A  TM=7.274E-01  e=3.499E-01  Desulfitobacterium hafniense Y51
  2kcq-assembly1_A  TM=6.891E-01  e=5.151E-01  Salinibacter ruber DSM 13855
  5l20-assembly1_A  TM=3.728E-01  e=9.992E+00  Bacteroides thetaiotaomicron VPI-5482
  6nag-assembly1_A  TM=3.450E-01  e=7.239E+00  Bacteroides thetaiotaomicron VPI-5482

Secondary structure (DSSP, 8-state):
-EEE-SS-EEE-PPTT--EEEEE--TTPPP---HHHHHH--SEEEEEEEE-TTSSS-EEEEEEEETTEEEEE-GGGT--

pLDDT: mean 92.55, std 5.36, range [76.0, 98.25]

Mean predicted aligned error: 3.99 Å

Sequence (79 aa):
SQSQTAASVTYETLPGTVLDIHSHTGGMPPHFSGIDDHDEQGFCLYAVVGNLRNLCPIVELRLGIYGYFMPLKKEDVFV

Radius of gyration: 13.15 Å; Cα contacts (8 Å, |Δi|>4): 136; chains: 1; bounding box: 27×29×34 Å

Solvent-accessible surface area (backbone atoms only — not comparable to full-atom values): 4769 Å² total; per-residue (Å²): 98,77,50,78,59,100,87,49,75,50,71,60,77,60,93,85,65,58,68,50,76,52,70,40,71,55,76,35,71,47,70,89,49,74,66,51,55,67,71,48,50,44,80,33,34,40,36,29,33,5,24,62,75,43,98,72,54,45,74,46,40,29,42,27,56,63,58,41,78,44,83,46,60,66,73,80,77,56,129